Protein AF-A0A096MJ59-F1 (afdb_monomer_lite)

Sequence (95 aa):
MCAQHVADTSEVKWQKVLYERQPFPDNYVDQRFLEELRKNIYARKYQYWAVVFESSVVIQQLCSVCVFVVIWWYMDEGLLAPQWLFGTGLASSLV

Foldseek 3Di:
DDDPPPDDPPPQDDDPDDPDDDPDPPPDDDPCPVVPDDDCPPPDDDDPVVVCVVCVVVVVVVVVVVVVVVVVVCVVVVVDDVVVVVVVVVVVVVD

Structure (mmCIF, N/CA/C/O backbone):
data_AF-A0A096MJ59-F1
#
_entry.id   AF-A0A096MJ59-F1
#
loop_
_atom_site.group_PDB
_atom_site.id
_atom_site.type_symbol
_atom_site.label_atom_id
_atom_site.label_alt_id
_atom_site.label_comp_id
_atom_site.label_asym_id
_atom_site.label_entity_id
_atom_site.label_seq_id
_atom_site.pdbx_PDB_ins_code
_atom_site.Cartn_x
_atom_site.Cartn_y
_atom_site.Cartn_z
_atom_site.occupancy
_atom_site.B_iso_or_equiv
_atom_site.auth_seq_id
_atom_site.auth_comp_id
_atom_site.auth_asym_id
_atom_site.auth_atom_id
_atom_site.pdbx_PDB_model_num
ATOM 1 N N . MET A 1 1 ? -60.126 -8.776 47.249 1.00 41.78 1 MET A N 1
ATOM 2 C CA . MET A 1 1 ? -59.625 -9.402 48.490 1.00 41.78 1 MET A CA 1
ATOM 3 C C . MET A 1 1 ? -58.533 -10.374 48.093 1.00 41.78 1 MET A C 1
ATOM 5 O O . MET A 1 1 ? -58.830 -11.218 47.264 1.00 41.78 1 MET A O 1
ATOM 9 N N . CYS A 1 2 ? -57.303 -10.177 48.577 1.00 39.12 2 CYS A N 1
ATOM 10 C CA . CYS A 1 2 ? -56.386 -11.223 49.054 1.00 39.12 2 CYS A CA 1
ATOM 11 C C . CYS A 1 2 ? -54.990 -10.624 49.299 1.00 39.12 2 CYS A C 1
ATOM 13 O O . CYS A 1 2 ? -54.309 -10.212 48.369 1.00 39.12 2 CYS A O 1
ATOM 15 N N . ALA A 1 3 ? -54.638 -10.603 50.587 1.00 42.97 3 ALA A N 1
ATOM 16 C CA . ALA A 1 3 ? -53.302 -10.624 51.176 1.00 42.97 3 ALA A CA 1
ATOM 17 C C . ALA A 1 3 ? -52.287 -9.554 50.734 1.00 42.97 3 ALA A C 1
ATOM 19 O O . ALA A 1 3 ? -51.427 -9.779 49.889 1.00 42.97 3 ALA A O 1
ATOM 20 N N . GLN A 1 4 ? -52.295 -8.430 51.455 1.00 48.94 4 GLN A N 1
ATOM 21 C CA . GLN A 1 4 ? -51.066 -7.692 51.743 1.00 48.94 4 GLN A CA 1
ATOM 22 C C . GLN A 1 4 ? -50.211 -8.569 52.668 1.00 48.94 4 GLN A C 1
ATOM 24 O O . GLN A 1 4 ? -50.417 -8.591 53.880 1.00 48.94 4 GLN A O 1
ATOM 29 N N . HIS A 1 5 ? -49.297 -9.348 52.093 1.00 43.72 5 HIS A N 1
ATOM 30 C CA . HIS A 1 5 ? -48.249 -9.998 52.867 1.00 43.72 5 HIS A CA 1
ATOM 31 C C . HIS A 1 5 ? -47.144 -8.961 53.075 1.00 43.72 5 HIS A C 1
ATOM 33 O O . HIS A 1 5 ? -46.412 -8.623 52.147 1.00 43.72 5 HIS A O 1
ATOM 39 N N . VAL A 1 6 ? -47.069 -8.410 54.287 1.00 54.75 6 VAL A N 1
ATOM 40 C CA . VAL A 1 6 ? -45.916 -7.632 54.745 1.00 54.75 6 VAL A CA 1
ATOM 41 C C . VAL A 1 6 ? -44.764 -8.627 54.862 1.00 54.75 6 VAL A C 1
ATOM 43 O O . VAL A 1 6 ? -44.697 -9.403 55.812 1.00 54.75 6 VAL A O 1
ATOM 46 N N . ALA A 1 7 ? -43.935 -8.696 53.825 1.00 46.16 7 ALA A N 1
ATOM 47 C CA . ALA A 1 7 ? -42.676 -9.417 53.847 1.00 46.16 7 ALA A CA 1
ATOM 48 C C . ALA A 1 7 ? -41.580 -8.415 54.212 1.00 46.16 7 ALA A C 1
ATOM 50 O O . ALA A 1 7 ? -41.477 -7.355 53.597 1.00 46.16 7 ALA A O 1
ATOM 51 N N . ASP A 1 8 ? -40.846 -8.765 55.264 1.00 43.59 8 ASP A N 1
ATOM 52 C CA . ASP A 1 8 ? -39.556 -8.231 55.692 1.00 43.59 8 ASP A CA 1
ATOM 53 C C . ASP A 1 8 ? -38.842 -7.418 54.597 1.00 43.59 8 ASP A C 1
ATOM 55 O O . ASP A 1 8 ? -38.460 -7.963 53.558 1.00 43.59 8 ASP A O 1
ATOM 59 N N . THR A 1 9 ? -38.699 -6.104 54.800 1.00 46.50 9 THR A N 1
ATOM 60 C CA . THR A 1 9 ? -38.044 -5.196 53.848 1.00 46.50 9 THR A CA 1
ATOM 61 C C . THR A 1 9 ? -36.530 -5.385 53.895 1.00 46.50 9 THR A C 1
ATOM 63 O O . THR A 1 9 ? -35.776 -4.474 54.229 1.00 46.50 9 THR A O 1
ATOM 66 N N . SER A 1 10 ? -36.070 -6.578 53.534 1.00 58.59 10 SER A N 1
ATOM 67 C CA . SER A 1 10 ? -34.844 -6.670 52.757 1.00 58.59 10 SER A CA 1
ATOM 68 C C . SER A 1 10 ? -35.134 -5.938 51.446 1.00 58.59 10 SER A C 1
ATOM 70 O O . SER A 1 10 ? -36.117 -6.244 50.771 1.00 58.59 10 SER A O 1
ATOM 72 N N . GLU A 1 11 ? -34.383 -4.881 51.133 1.00 68.12 11 GLU A N 1
ATOM 73 C CA . GLU A 1 11 ? -34.550 -4.154 49.872 1.00 68.12 11 GLU A CA 1
ATOM 74 C C . GLU A 1 11 ? -34.480 -5.159 48.715 1.00 68.12 11 GLU A C 1
ATOM 76 O O . GLU A 1 11 ? -33.415 -5.702 48.412 1.00 68.12 11 GLU A O 1
ATOM 81 N N . VAL A 1 12 ? -35.625 -5.453 48.089 1.00 77.69 12 VAL A N 1
ATOM 82 C CA . VAL A 1 12 ? -35.677 -6.368 46.949 1.00 77.69 12 VAL A CA 1
ATOM 83 C C . VAL A 1 12 ? -34.936 -5.685 45.813 1.00 77.69 12 VAL A C 1
ATOM 85 O O . VAL A 1 12 ? -35.444 -4.758 45.190 1.00 77.69 12 VAL A O 1
ATOM 88 N N . LYS A 1 13 ? -33.696 -6.106 45.580 1.00 85.12 13 LYS A N 1
ATOM 89 C CA . LYS A 1 13 ? -32.853 -5.589 44.508 1.00 85.12 13 LYS A CA 1
ATOM 90 C C . LYS A 1 13 ? -33.202 -6.302 43.208 1.00 85.12 13 LYS A C 1
ATOM 92 O O . LYS A 1 13 ? -33.285 -7.527 43.186 1.00 85.12 13 LYS A O 1
ATOM 97 N N . TRP A 1 14 ? -33.362 -5.538 42.130 1.00 87.50 14 TRP A N 1
ATOM 98 C CA . TRP A 1 14 ? -33.534 -6.094 40.790 1.00 87.50 14 TRP A CA 1
ATOM 99 C C . TRP A 1 14 ? -32.366 -7.017 40.423 1.00 87.50 14 TRP A C 1
ATOM 101 O O . TRP A 1 14 ? -31.202 -6.705 40.699 1.00 87.50 14 TRP A O 1
ATOM 111 N N . GLN A 1 15 ? -32.685 -8.144 39.793 1.00 86.06 15 GLN A N 1
ATOM 112 C CA . GLN A 1 15 ? -31.723 -9.132 39.322 1.00 86.06 15 GLN A CA 1
ATOM 113 C C . GLN A 1 15 ? -31.907 -9.391 37.827 1.00 86.06 15 GLN A C 1
ATOM 115 O O . GLN A 1 15 ? -33.021 -9.505 37.318 1.00 86.06 15 GLN A O 1
ATOM 120 N N . LYS A 1 16 ? -30.792 -9.558 37.118 1.00 85.56 16 LYS A N 1
ATOM 121 C CA . LYS A 1 16 ? -30.762 -9.837 35.679 1.00 85.56 16 LYS A CA 1
ATOM 122 C C . LYS A 1 16 ? -31.016 -11.325 35.397 1.00 85.56 16 LYS A C 1
ATOM 124 O O . LYS A 1 16 ? -30.121 -12.042 34.958 1.00 85.56 16 LYS A O 1
ATOM 129 N N . VAL A 1 17 ? -32.227 -11.795 35.687 1.00 86.44 17 VAL A N 1
ATOM 130 C CA . VAL A 1 17 ? -32.682 -13.181 35.478 1.00 86.44 17 VAL A CA 1
ATOM 131 C C . VAL A 1 17 ? -33.866 -13.183 34.511 1.00 86.44 17 VAL A C 1
ATOM 133 O O . VAL A 1 17 ? -34.785 -12.386 34.656 1.00 86.44 17 VAL A O 1
ATOM 136 N N . LEU A 1 18 ? -33.849 -14.076 33.516 1.00 84.06 18 LEU A N 1
ATOM 137 C CA . LEU A 1 18 ? -34.796 -14.047 32.391 1.00 84.06 18 LEU A CA 1
ATOM 138 C C . LEU A 1 18 ? -36.231 -14.478 32.752 1.00 84.06 18 LEU A C 1
ATOM 140 O O . LEU A 1 18 ? -37.176 -13.986 32.148 1.00 84.06 18 LEU A O 1
ATOM 144 N N . TYR A 1 19 ? -36.405 -15.405 33.700 1.00 84.31 19 TYR A N 1
ATOM 145 C CA . TYR A 1 19 ? -37.703 -16.056 33.959 1.00 84.31 19 TYR A CA 1
ATOM 146 C C . TYR A 1 19 ? -38.228 -15.891 35.390 1.00 84.31 19 TYR A C 1
ATOM 148 O O . TYR A 1 19 ? -39.250 -16.476 35.748 1.00 84.31 19 TYR A O 1
ATOM 156 N N . GLU A 1 20 ? -37.541 -15.119 36.229 1.00 87.38 20 GLU A N 1
ATOM 157 C CA . GLU A 1 20 ? -37.934 -14.934 37.623 1.00 87.38 20 GLU A CA 1
ATOM 158 C C . GLU A 1 20 ? -38.916 -13.769 37.760 1.00 87.38 20 GLU A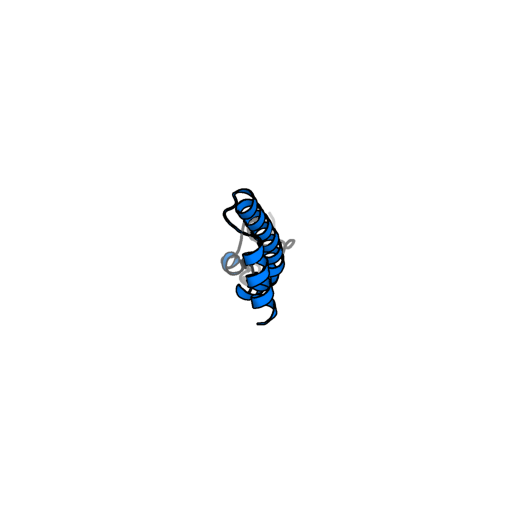 C 1
ATOM 160 O O . GLU A 1 20 ? -38.688 -12.677 37.240 1.00 87.38 20 GLU A O 1
ATOM 165 N N . ARG A 1 21 ? -40.028 -13.999 38.466 1.00 85.62 21 ARG A N 1
ATOM 166 C CA . ARG A 1 21 ? -41.010 -12.947 38.747 1.00 85.62 21 ARG A CA 1
ATOM 167 C C . ARG A 1 21 ? -40.463 -12.005 39.810 1.00 85.62 21 ARG A C 1
ATOM 169 O O . ARG A 1 21 ? -40.278 -12.410 40.952 1.00 85.62 21 ARG A O 1
ATOM 176 N N . GLN A 1 22 ? -40.282 -10.742 39.442 1.00 89.38 22 GLN A N 1
ATOM 177 C CA . GLN A 1 22 ? -39.769 -9.694 40.321 1.00 89.38 22 GLN A CA 1
ATOM 178 C C . GLN A 1 22 ? -40.753 -8.514 40.394 1.00 89.38 22 GLN A C 1
ATOM 180 O O . GLN A 1 22 ? -41.525 -8.308 39.456 1.00 89.38 22 GLN A O 1
ATOM 185 N N . PRO A 1 23 ? -40.745 -7.713 41.476 1.00 91.19 23 PRO A N 1
ATOM 186 C CA . PRO A 1 23 ? -41.650 -6.575 41.657 1.00 91.19 23 PRO A CA 1
ATOM 187 C C . PRO A 1 23 ? -41.209 -5.330 40.859 1.00 91.19 23 PRO A C 1
ATOM 189 O O . PRO A 1 23 ? -41.281 -4.210 41.358 1.00 91.19 23 PRO A O 1
ATOM 192 N N . PHE A 1 24 ? -40.736 -5.512 39.625 1.00 88.31 24 PHE A N 1
ATOM 193 C CA . PHE A 1 24 ? -40.288 -4.436 38.740 1.00 88.31 24 PHE A CA 1
ATOM 194 C C . PHE A 1 24 ? -41.089 -4.453 37.430 1.00 88.31 24 PHE A C 1
ATOM 196 O O . PHE A 1 24 ? -41.482 -5.530 36.977 1.00 88.31 24 PHE A O 1
ATOM 203 N N . PRO A 1 25 ? -41.353 -3.287 36.808 1.00 89.12 25 PRO A N 1
ATOM 204 C CA . PRO A 1 25 ? -41.933 -3.225 35.468 1.00 89.12 25 PRO A CA 1
ATOM 205 C C . PRO A 1 25 ? -41.089 -3.991 34.444 1.00 89.12 25 PRO A C 1
ATOM 207 O O . PRO A 1 25 ? -39.868 -4.019 34.554 1.00 89.12 25 PRO A O 1
ATOM 210 N N . ASP A 1 26 ? -41.725 -4.517 33.397 1.00 86.06 26 ASP A N 1
ATOM 211 C CA . ASP A 1 26 ? -41.056 -5.310 32.348 1.00 86.06 26 ASP A CA 1
ATOM 212 C C . ASP A 1 26 ? -39.927 -4.539 31.626 1.00 86.06 26 ASP A C 1
ATOM 214 O O . ASP A 1 26 ? -38.916 -5.103 31.226 1.00 86.06 26 ASP A O 1
ATOM 218 N N . ASN A 1 27 ? -40.057 -3.209 31.540 1.00 86.62 27 ASN A N 1
ATOM 219 C CA . ASN A 1 27 ? -39.063 -2.316 30.930 1.00 86.62 27 ASN A CA 1
ATOM 220 C C . ASN A 1 27 ? -38.028 -1.761 31.926 1.00 86.62 27 ASN A C 1
ATOM 222 O O . ASN A 1 27 ? -37.303 -0.820 31.600 1.00 86.62 27 ASN A O 1
ATOM 226 N N . TYR A 1 28 ? -37.996 -2.256 33.163 1.00 88.62 28 TYR A N 1
ATOM 227 C CA . TYR A 1 28 ? -37.048 -1.774 34.159 1.00 88.62 28 TYR A CA 1
ATOM 228 C C . TYR A 1 28 ? -35.650 -2.347 33.906 1.00 88.62 28 TYR A C 1
ATOM 230 O O . TYR A 1 28 ? -35.464 -3.558 33.797 1.00 88.62 28 TYR A O 1
ATOM 238 N N . VAL A 1 29 ? -34.660 -1.458 33.881 1.00 85.31 29 VAL A N 1
ATOM 239 C CA . VAL A 1 29 ? -33.233 -1.791 33.923 1.00 85.31 29 VAL A CA 1
ATOM 240 C C . VAL A 1 29 ? -32.588 -1.038 35.077 1.00 85.31 29 VAL A C 1
ATOM 242 O O . VAL A 1 29 ? -33.019 0.058 35.442 1.00 85.31 29 VAL A O 1
ATOM 245 N N . ASP A 1 30 ? -31.560 -1.630 35.669 1.00 89.12 30 ASP A N 1
ATOM 246 C CA . ASP A 1 30 ? -30.834 -1.017 36.767 1.00 89.12 30 ASP A CA 1
ATOM 247 C C . ASP A 1 30 ? -29.937 0.139 36.285 1.00 89.12 30 ASP A C 1
ATOM 249 O O . ASP A 1 30 ? -29.564 0.238 35.116 1.00 89.12 30 ASP A O 1
ATOM 253 N N . GLN A 1 31 ? -29.542 1.020 37.207 1.00 85.88 31 GLN A N 1
ATOM 254 C CA . GLN A 1 31 ? -28.686 2.170 36.885 1.00 85.88 31 GLN A CA 1
ATOM 255 C C . GLN A 1 31 ? -27.297 1.758 36.369 1.00 85.88 31 GLN A C 1
ATOM 257 O O . GLN A 1 31 ? -26.671 2.515 35.628 1.00 85.88 31 GLN A O 1
ATOM 262 N N . ARG A 1 32 ? -26.821 0.556 36.726 1.00 83.12 32 ARG A N 1
ATOM 263 C CA . ARG A 1 32 ? -25.507 0.046 36.319 1.00 83.12 32 ARG A CA 1
ATOM 264 C C . ARG A 1 32 ? -25.550 -0.662 34.971 1.00 83.12 32 ARG A C 1
ATOM 266 O O . ARG A 1 32 ? -24.491 -0.987 34.443 1.00 83.12 32 ARG A O 1
ATOM 273 N N . PHE A 1 33 ? -26.723 -0.824 34.356 1.00 85.75 33 PHE A N 1
ATOM 274 C CA . PHE A 1 33 ? -26.874 -1.411 33.023 1.00 85.75 33 PHE A CA 1
ATOM 275 C C . PHE A 1 33 ? -25.896 -0.807 32.004 1.00 85.75 33 PHE A C 1
ATOM 277 O O . PHE A 1 33 ? -25.239 -1.530 31.254 1.00 85.75 33 PHE A O 1
ATOM 284 N N . LEU A 1 34 ? -25.761 0.524 32.005 1.00 86.06 34 LEU A N 1
ATOM 285 C CA . LEU A 1 34 ? -24.841 1.226 31.109 1.00 86.06 34 LEU A CA 1
ATOM 286 C C . LEU A 1 34 ? -23.368 1.042 31.503 1.00 86.06 34 LEU A C 1
ATOM 288 O O . LEU A 1 34 ? -22.514 1.043 30.620 1.00 86.06 34 LEU A O 1
ATOM 292 N N . GLU A 1 35 ? -23.065 0.848 32.789 1.00 85.06 35 GLU A N 1
ATOM 293 C CA . GLU A 1 35 ? -21.715 0.515 33.272 1.00 85.06 35 GLU A CA 1
ATOM 294 C C . GLU A 1 35 ? -21.291 -0.887 32.806 1.00 85.06 35 GLU A C 1
ATOM 296 O O . GLU A 1 35 ? -20.121 -1.128 32.505 1.00 85.06 35 GLU A O 1
ATOM 301 N N . GLU A 1 36 ? -22.248 -1.812 32.699 1.00 83.00 36 GLU A N 1
ATOM 302 C CA . GLU A 1 36 ? -22.034 -3.173 32.202 1.00 83.00 36 GLU A CA 1
ATOM 303 C C . GLU A 1 36 ? -21.914 -3.257 30.672 1.00 83.00 36 GLU A C 1
ATOM 305 O O . GLU A 1 36 ? -21.539 -4.311 30.142 1.00 83.00 36 GLU A O 1
ATOM 310 N N . LEU A 1 37 ? -22.202 -2.177 29.932 1.00 85.12 37 LEU A N 1
ATOM 311 C CA . LEU A 1 37 ? -22.087 -2.168 28.475 1.00 85.12 37 LEU A CA 1
ATOM 312 C C . LEU A 1 37 ? -20.625 -2.251 28.043 1.00 85.12 37 LEU A C 1
ATOM 314 O O . LEU A 1 37 ? -19.918 -1.259 27.867 1.00 85.12 37 LEU A O 1
ATOM 318 N N . ARG A 1 38 ? -20.178 -3.469 27.766 1.00 82.88 38 ARG A N 1
ATOM 319 C CA . ARG A 1 38 ? -18.869 -3.705 27.173 1.00 82.88 38 ARG A CA 1
ATOM 320 C C . ARG A 1 38 ? -18.978 -3.700 25.650 1.00 82.88 38 ARG A C 1
ATOM 322 O O . ARG A 1 38 ? -19.503 -4.631 25.046 1.00 82.88 38 ARG A O 1
ATOM 329 N N . LYS A 1 39 ? -18.442 -2.661 25.009 1.00 79.88 39 LYS A N 1
ATOM 330 C CA . LYS A 1 39 ? -18.290 -2.614 23.548 1.00 79.88 39 LYS A CA 1
ATOM 331 C C . LYS A 1 39 ? -16.932 -3.177 23.150 1.00 79.88 39 LYS A C 1
ATOM 333 O O . LYS A 1 39 ? -15.918 -2.800 23.725 1.00 79.88 39 LYS A O 1
ATOM 338 N N . ASN A 1 40 ? -16.921 -4.033 22.130 1.00 75.00 40 ASN A N 1
ATOM 339 C CA . ASN A 1 40 ? -15.700 -4.459 21.445 1.00 75.00 40 ASN A CA 1
ATOM 340 C C . ASN A 1 40 ? -14.615 -5.047 22.380 1.00 75.00 40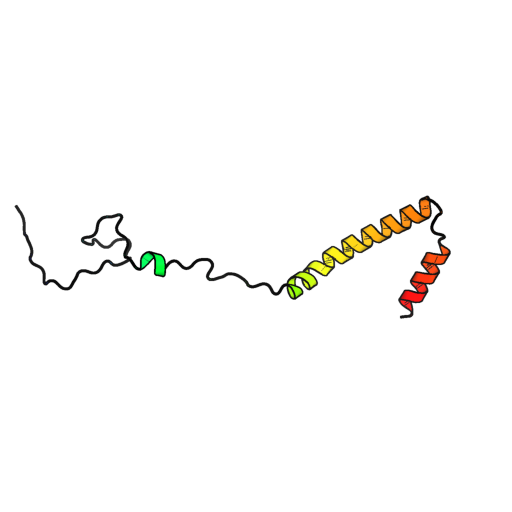 ASN A C 1
ATOM 342 O O . ASN A 1 40 ? -13.435 -4.726 22.263 1.00 75.00 40 ASN A O 1
ATOM 346 N N . ILE A 1 41 ? -15.018 -5.917 23.320 1.00 75.12 41 ILE A N 1
ATOM 347 C CA . ILE A 1 41 ? -14.101 -6.582 24.273 1.00 75.12 41 ILE A CA 1
ATOM 348 C C . ILE A 1 41 ? -12.966 -7.317 23.542 1.00 75.12 41 ILE A C 1
ATOM 350 O O . ILE A 1 41 ? -11.845 -7.381 24.036 1.00 75.12 41 ILE A O 1
ATOM 354 N N . TYR A 1 42 ? -13.255 -7.845 22.351 1.00 78.44 42 TYR A N 1
ATOM 355 C CA . TYR A 1 42 ? -12.343 -8.675 21.566 1.00 78.44 42 TYR A CA 1
ATOM 356 C C . TYR A 1 42 ? -11.726 -7.941 20.368 1.00 78.44 42 TYR A C 1
ATOM 358 O O . TYR A 1 42 ? -11.350 -8.582 19.385 1.00 78.44 42 TYR A O 1
ATOM 366 N N . ALA A 1 43 ? -11.606 -6.609 20.430 1.00 78.25 43 ALA A N 1
ATOM 367 C CA . ALA A 1 43 ? -10.937 -5.832 19.390 1.00 78.25 43 ALA A CA 1
ATOM 368 C C . ALA A 1 43 ? -9.502 -6.344 19.179 1.00 78.25 43 ALA A C 1
ATOM 370 O O . ALA A 1 43 ? -8.616 -6.134 20.013 1.00 78.25 43 ALA A O 1
ATOM 371 N N . ARG A 1 44 ? -9.252 -7.010 18.048 1.00 74.56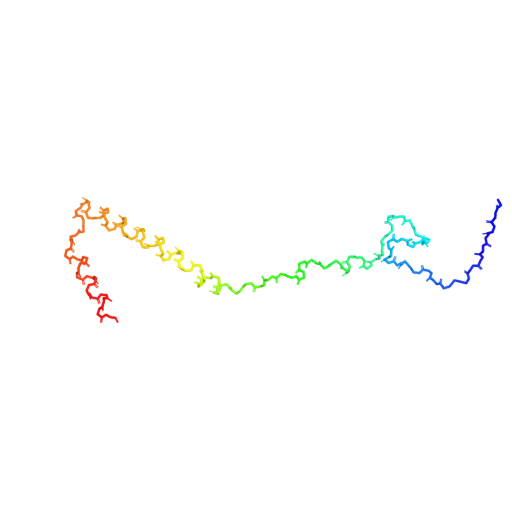 44 ARG A N 1
ATOM 372 C CA . ARG A 1 44 ? -7.901 -7.412 17.649 1.00 74.56 44 ARG A CA 1
ATOM 373 C C . ARG A 1 44 ? -7.100 -6.152 17.322 1.00 74.56 44 ARG A C 1
ATOM 375 O O . ARG A 1 44 ? -7.379 -5.467 16.341 1.00 74.56 44 ARG A O 1
ATOM 382 N N . LYS A 1 45 ? -6.094 -5.847 18.142 1.00 76.94 45 LYS A N 1
ATOM 383 C CA . LYS A 1 45 ? -5.112 -4.797 17.848 1.00 76.94 45 LYS A CA 1
ATOM 384 C C . LYS A 1 45 ? -4.092 -5.345 16.853 1.00 76.94 45 LYS A C 1
ATOM 386 O O . LYS A 1 45 ? -3.146 -6.021 17.251 1.00 76.94 45 LYS A O 1
ATOM 391 N N . TYR A 1 46 ? -4.291 -5.077 15.569 1.00 78.06 46 TYR A N 1
ATOM 392 C CA . TYR A 1 46 ? -3.288 -5.391 14.558 1.00 78.06 46 TYR A CA 1
ATOM 393 C C . TYR A 1 46 ? -2.107 -4.429 14.684 1.00 78.06 46 TYR A C 1
ATOM 395 O O . TYR A 1 46 ? -2.289 -3.217 14.795 1.00 78.06 46 TYR A O 1
ATOM 403 N N . GLN A 1 47 ? -0.891 -4.970 14.684 1.00 84.06 47 GLN A N 1
ATOM 404 C CA . GLN A 1 47 ? 0.308 -4.151 14.548 1.00 84.06 47 GLN A CA 1
ATOM 405 C C . GLN A 1 47 ? 0.405 -3.714 13.088 1.00 84.06 47 GLN A C 1
ATOM 407 O O . GLN A 1 47 ? 0.456 -4.567 12.205 1.00 84.06 47 GLN A O 1
ATOM 412 N N . TYR A 1 48 ? 0.423 -2.403 12.840 1.00 85.06 48 TYR A N 1
ATOM 413 C CA . TYR A 1 48 ? 0.441 -1.835 11.487 1.00 85.06 48 TYR A CA 1
ATOM 414 C C . TYR A 1 48 ? 1.523 -2.476 10.609 1.00 85.06 48 TYR A C 1
ATOM 416 O O . TYR A 1 48 ? 1.230 -2.984 9.532 1.00 85.06 48 TYR A O 1
ATOM 424 N N . TRP A 1 49 ? 2.751 -2.555 11.125 1.00 89.81 49 TRP A N 1
ATOM 425 C CA . TRP A 1 49 ? 3.884 -3.141 10.413 1.00 89.81 49 TRP A CA 1
ATOM 426 C C . TRP A 1 49 ? 3.673 -4.604 10.033 1.00 89.81 49 TRP A C 1
ATOM 428 O O . TRP A 1 49 ? 4.002 -4.978 8.915 1.00 89.81 49 TRP A O 1
ATOM 438 N N . ALA A 1 50 ? 3.073 -5.413 10.910 1.00 88.00 50 ALA A N 1
ATOM 439 C CA . ALA A 1 50 ? 2.783 -6.808 10.591 1.00 88.00 50 ALA A CA 1
ATOM 440 C C . ALA A 1 50 ? 1.832 -6.903 9.390 1.00 88.00 50 ALA A C 1
ATOM 442 O O . ALA A 1 50 ? 2.104 -7.630 8.447 1.00 88.00 50 ALA A O 1
ATOM 443 N N . VAL A 1 51 ? 0.773 -6.093 9.361 1.00 88.50 51 VAL A N 1
ATOM 444 C CA . VAL A 1 51 ? -0.175 -6.073 8.233 1.00 88.50 51 VAL A CA 1
ATOM 445 C C . VAL A 1 51 ? 0.493 -5.598 6.938 1.00 88.50 51 VAL A C 1
ATOM 447 O O . VAL A 1 51 ? 0.201 -6.122 5.863 1.00 88.50 51 VAL A O 1
ATOM 450 N N . VAL A 1 52 ? 1.412 -4.635 7.025 1.00 89.38 52 VAL A N 1
ATOM 451 C CA . VAL A 1 52 ? 2.187 -4.164 5.866 1.00 89.38 52 VAL A CA 1
ATOM 452 C C . VAL A 1 52 ? 3.080 -5.277 5.316 1.00 89.38 52 VAL A C 1
ATOM 454 O O . VAL A 1 52 ? 3.097 -5.496 4.107 1.00 89.38 52 VAL A O 1
ATOM 457 N N . PHE A 1 53 ? 3.773 -6.025 6.178 1.00 88.56 53 PHE A N 1
ATOM 458 C CA . PHE A 1 53 ? 4.599 -7.149 5.735 1.00 88.56 53 PHE A CA 1
ATOM 459 C C . PHE A 1 53 ? 3.759 -8.269 5.119 1.00 88.56 53 PHE A C 1
ATOM 461 O O . PHE A 1 53 ? 4.091 -8.741 4.036 1.00 88.56 53 PHE A O 1
ATOM 468 N N . GLU A 1 54 ? 2.634 -8.634 5.732 1.00 89.69 54 GLU A N 1
ATOM 469 C CA . GLU A 1 54 ? 1.741 -9.669 5.193 1.00 89.69 54 GLU A CA 1
ATOM 470 C C . GLU A 1 54 ? 1.121 -9.264 3.840 1.00 89.69 54 GLU A C 1
ATOM 472 O O . GLU A 1 54 ? 0.997 -10.081 2.930 1.00 89.69 54 GLU A O 1
ATOM 477 N N . SER A 1 55 ? 0.775 -7.985 3.656 1.00 92.38 55 SER A N 1
ATOM 478 C CA . SER A 1 55 ? 0.224 -7.484 2.383 1.00 92.38 55 SER A CA 1
ATOM 479 C C . SER A 1 55 ? 1.279 -7.239 1.296 1.00 92.38 55 SER A C 1
ATOM 481 O O . SER A 1 55 ? 0.927 -7.110 0.119 1.00 92.38 55 SER A O 1
ATOM 483 N N . SER A 1 56 ? 2.568 -7.232 1.651 1.00 93.00 56 SER A N 1
ATOM 484 C CA . SER A 1 56 ? 3.667 -6.931 0.724 1.00 93.00 56 SER A CA 1
ATOM 485 C C . SER A 1 56 ? 3.748 -7.893 -0.463 1.00 93.00 56 SER A C 1
ATOM 487 O O . SER A 1 56 ? 4.088 -7.467 -1.562 1.00 93.00 56 SER A O 1
ATOM 489 N N . VAL A 1 57 ? 3.364 -9.162 -0.289 1.00 93.19 57 VAL A N 1
ATOM 490 C CA . VAL A 1 57 ? 3.412 -10.173 -1.359 1.00 93.19 57 VAL A CA 1
ATOM 491 C C . VAL A 1 57 ? 2.499 -9.797 -2.524 1.00 93.19 57 VAL A C 1
ATOM 493 O O . VAL A 1 57 ? 2.898 -9.878 -3.684 1.00 93.19 57 VAL A O 1
ATOM 496 N N . VAL A 1 58 ? 1.283 -9.337 -2.226 1.00 94.31 58 VAL A N 1
ATOM 497 C CA . VAL A 1 58 ? 0.317 -8.915 -3.252 1.00 94.31 58 VAL A CA 1
ATOM 498 C C . VAL A 1 58 ? 0.802 -7.643 -3.945 1.00 94.31 58 VAL A C 1
ATOM 500 O O . VAL A 1 58 ? 0.731 -7.535 -5.169 1.00 94.31 58 VAL A O 1
ATOM 503 N N . ILE A 1 59 ? 1.351 -6.704 -3.169 1.00 95.31 59 ILE A N 1
ATOM 504 C CA . ILE A 1 59 ? 1.909 -5.452 -3.690 1.00 95.31 59 ILE A CA 1
ATOM 505 C C . ILE A 1 59 ? 3.093 -5.740 -4.618 1.00 95.31 59 ILE A C 1
ATOM 507 O O . ILE A 1 59 ? 3.165 -5.162 -5.695 1.00 95.31 59 ILE A O 1
ATOM 511 N N . GLN A 1 60 ? 3.978 -6.673 -4.262 1.00 95.50 60 GLN A N 1
ATOM 512 C CA . GLN A 1 60 ? 5.128 -7.049 -5.083 1.00 95.50 60 GLN A CA 1
ATOM 513 C C . GLN A 1 60 ? 4.701 -7.602 -6.447 1.00 95.50 60 GLN A C 1
ATOM 515 O O . GLN A 1 60 ? 5.280 -7.232 -7.469 1.00 95.50 60 GLN A O 1
ATOM 520 N N . GLN A 1 61 ? 3.674 -8.457 -6.478 1.00 96.00 61 GLN A N 1
ATOM 521 C CA . GLN A 1 61 ? 3.142 -9.005 -7.729 1.00 96.00 61 GLN A CA 1
ATOM 522 C C . GLN A 1 61 ? 2.533 -7.906 -8.605 1.00 96.00 61 GLN A C 1
ATOM 524 O O . GLN A 1 61 ? 2.8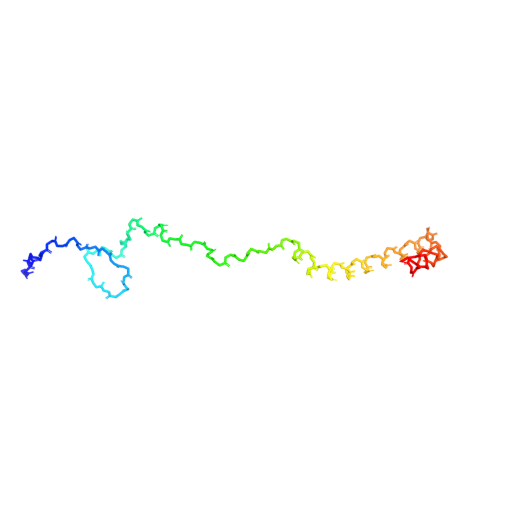28 -7.826 -9.796 1.00 96.00 61 GLN A O 1
ATOM 529 N N . LEU A 1 62 ? 1.747 -7.005 -8.009 1.00 97.06 62 LEU A N 1
ATOM 530 C CA . LEU A 1 62 ? 1.178 -5.864 -8.724 1.00 97.06 62 LEU A CA 1
ATOM 531 C C . LEU A 1 62 ? 2.274 -4.941 -9.278 1.00 97.06 62 LEU A C 1
ATOM 533 O O . LEU A 1 62 ? 2.241 -4.580 -10.452 1.00 97.06 62 LEU A O 1
ATOM 537 N N . CYS A 1 63 ? 3.274 -4.608 -8.459 1.00 96.44 63 CYS A N 1
ATOM 538 C CA . CYS A 1 63 ? 4.424 -3.809 -8.868 1.00 96.44 63 CYS A CA 1
ATOM 539 C C . CYS A 1 63 ? 5.188 -4.466 -10.022 1.00 96.44 63 CYS A C 1
ATOM 541 O O . CYS A 1 63 ? 5.556 -3.772 -10.965 1.00 96.44 63 CYS A O 1
ATOM 543 N N . SER A 1 64 ? 5.389 -5.787 -9.991 1.00 96.00 64 SER A N 1
ATOM 544 C CA . SER A 1 64 ? 6.058 -6.516 -11.074 1.00 96.00 64 SER A CA 1
ATOM 545 C C . SER A 1 64 ? 5.308 -6.388 -12.404 1.00 96.00 64 SER A C 1
ATOM 547 O O . SER A 1 64 ? 5.930 -6.078 -13.421 1.00 96.00 64 SER A O 1
ATOM 549 N N . VAL A 1 65 ? 3.978 -6.536 -12.392 1.00 97.62 65 VAL A N 1
ATOM 550 C CA . VAL A 1 65 ? 3.140 -6.350 -13.589 1.00 97.62 65 VAL A CA 1
ATOM 551 C C . VAL A 1 65 ? 3.219 -4.909 -14.094 1.00 97.62 65 VAL A C 1
ATOM 553 O O . VAL A 1 65 ? 3.433 -4.688 -15.284 1.00 97.62 65 VAL A O 1
ATOM 556 N N . CYS A 1 66 ? 3.105 -3.922 -13.202 1.00 97.62 66 CYS A N 1
ATOM 557 C CA . CYS A 1 66 ? 3.202 -2.509 -13.571 1.00 97.62 66 CYS A CA 1
ATOM 558 C C . CYS A 1 66 ? 4.561 -2.170 -14.195 1.00 97.62 66 CYS A C 1
ATOM 560 O O . CYS A 1 66 ? 4.608 -1.532 -15.242 1.00 97.62 66 CYS A O 1
ATOM 562 N N . VAL A 1 67 ? 5.663 -2.623 -13.589 1.00 95.44 67 VAL A N 1
ATOM 563 C CA . VAL A 1 67 ? 7.021 -2.398 -14.107 1.00 95.44 67 VAL A CA 1
ATOM 564 C C . VAL A 1 67 ? 7.183 -3.020 -15.490 1.00 95.44 67 VAL A C 1
ATOM 566 O O . VAL A 1 67 ? 7.721 -2.368 -16.380 1.00 95.44 67 VAL A O 1
ATOM 569 N N . PHE A 1 68 ? 6.675 -4.235 -15.706 1.00 95.00 68 PHE A N 1
ATOM 570 C CA . PHE A 1 68 ? 6.708 -4.871 -17.023 1.00 95.00 68 PHE A CA 1
ATOM 571 C C . PHE A 1 68 ? 5.967 -4.043 -18.085 1.00 95.00 68 PHE A C 1
ATOM 573 O O . PHE A 1 68 ? 6.525 -3.773 -19.147 1.00 95.00 68 PHE A O 1
ATOM 580 N N . VAL A 1 69 ? 4.743 -3.594 -17.786 1.00 97.00 69 VAL A N 1
ATOM 581 C CA . VAL A 1 69 ? 3.935 -2.774 -18.707 1.00 97.00 69 VAL A CA 1
ATOM 582 C C . VAL A 1 69 ? 4.618 -1.442 -19.016 1.00 97.00 69 VAL A C 1
ATOM 584 O O . VAL A 1 69 ? 4.650 -1.023 -20.170 1.00 97.00 69 VAL A O 1
ATOM 587 N N . VAL A 1 70 ? 5.200 -0.791 -18.006 1.00 95.50 70 VAL A N 1
ATOM 588 C CA . VAL A 1 70 ? 5.945 0.460 -18.187 1.00 95.50 70 VAL A CA 1
ATOM 589 C C . VAL A 1 70 ? 7.162 0.231 -19.080 1.00 95.50 70 VAL A C 1
ATOM 591 O O . VAL A 1 70 ? 7.321 0.935 -20.070 1.00 95.50 70 VAL A O 1
ATOM 594 N N . ILE A 1 71 ? 7.994 -0.775 -18.796 1.00 94.19 71 ILE A N 1
ATOM 595 C CA . ILE A 1 71 ? 9.170 -1.085 -19.624 1.00 94.19 71 ILE A CA 1
ATOM 596 C C . ILE A 1 71 ? 8.761 -1.337 -21.078 1.00 94.19 71 ILE A C 1
ATOM 598 O O . ILE A 1 71 ? 9.383 -0.791 -21.987 1.00 94.19 71 ILE A O 1
ATOM 602 N N . TRP A 1 72 ? 7.698 -2.117 -21.293 1.00 93.56 72 TRP A N 1
ATOM 603 C CA . TRP A 1 72 ? 7.158 -2.374 -22.625 1.00 93.56 72 TRP A CA 1
ATOM 604 C C . TRP A 1 72 ? 6.764 -1.081 -23.344 1.00 93.56 72 TRP A C 1
ATOM 606 O O . TRP A 1 72 ? 7.203 -0.850 -24.466 1.00 93.56 72 TRP A O 1
ATOM 616 N N . TRP A 1 73 ? 5.977 -0.222 -22.691 1.00 96.25 73 TRP A N 1
ATOM 617 C CA . TRP A 1 73 ? 5.530 1.052 -23.260 1.00 96.25 73 TRP A CA 1
ATOM 618 C C . TRP A 1 73 ? 6.712 1.933 -23.678 1.00 96.25 73 TRP A C 1
ATOM 620 O O . TRP A 1 73 ? 6.758 2.452 -24.789 1.00 96.25 73 TRP A O 1
ATOM 630 N N . TYR A 1 74 ? 7.707 2.074 -22.802 1.00 93.75 74 TYR A N 1
ATOM 631 C CA . TYR A 1 74 ? 8.896 2.880 -23.077 1.00 93.75 74 TYR A CA 1
ATOM 632 C C . TYR A 1 74 ? 9.755 2.319 -24.221 1.00 93.75 74 TYR A C 1
ATOM 634 O O . TYR A 1 74 ? 10.425 3.083 -24.921 1.00 93.75 74 TYR A O 1
ATOM 642 N N . MET A 1 75 ? 9.755 0.997 -24.409 1.00 92.75 75 MET A N 1
ATOM 643 C CA . MET A 1 75 ? 10.399 0.361 -25.557 1.00 92.75 75 MET A CA 1
ATOM 644 C C . MET A 1 75 ? 9.619 0.588 -26.857 1.00 92.75 75 MET A C 1
ATOM 646 O O . MET A 1 75 ? 10.247 0.812 -27.889 1.00 92.75 75 MET A O 1
ATOM 650 N N . ASP A 1 76 ? 8.284 0.561 -26.812 1.00 93.81 76 ASP A N 1
ATOM 651 C CA . ASP A 1 76 ? 7.412 0.801 -27.972 1.00 93.81 76 ASP A CA 1
ATOM 652 C C . ASP A 1 76 ? 7.564 2.231 -28.516 1.00 93.81 76 ASP A C 1
ATOM 654 O O . ASP A 1 76 ? 7.713 2.434 -29.719 1.00 93.81 76 ASP A O 1
ATOM 658 N N . GLU A 1 77 ? 7.670 3.223 -27.626 1.00 93.81 77 GLU A N 1
ATOM 659 C CA . GLU A 1 77 ? 7.954 4.615 -28.007 1.00 93.81 77 GLU A CA 1
ATOM 660 C C . GLU A 1 77 ? 9.413 4.853 -28.451 1.00 93.81 77 GLU A C 1
ATOM 662 O O . GLU A 1 77 ? 9.773 5.961 -28.854 1.00 93.81 77 GLU A O 1
ATOM 667 N N . GLY A 1 78 ? 10.286 3.842 -28.363 1.00 89.88 78 GLY A N 1
ATOM 668 C CA . GLY A 1 78 ? 11.705 3.951 -28.716 1.00 89.88 78 GLY A CA 1
ATOM 669 C C . GLY A 1 78 ? 12.538 4.809 -27.755 1.00 89.88 78 GLY A C 1
ATOM 670 O O . GLY A 1 78 ? 13.702 5.097 -28.037 1.00 89.88 78 GLY A O 1
ATOM 671 N N . LEU A 1 79 ? 11.972 5.206 -26.611 1.00 88.75 79 LEU A N 1
ATOM 672 C CA . LEU A 1 79 ? 12.646 6.006 -25.582 1.00 88.75 79 LEU A CA 1
ATOM 673 C C . LEU A 1 79 ? 13.645 5.185 -24.760 1.00 88.75 79 LEU A C 1
ATOM 675 O O . LEU A 1 79 ? 14.550 5.745 -24.138 1.00 88.75 79 LEU A O 1
ATOM 679 N N . LEU A 1 80 ? 13.487 3.861 -24.745 1.00 88.75 80 LEU A N 1
ATOM 680 C CA . LEU A 1 80 ? 14.290 2.962 -23.933 1.00 88.75 80 LEU A CA 1
ATOM 681 C C . LEU A 1 80 ? 14.929 1.875 -24.794 1.00 88.75 80 LEU A C 1
ATOM 683 O O . LEU A 1 80 ? 14.264 0.976 -25.306 1.00 88.75 80 LEU A O 1
ATOM 687 N N . ALA A 1 81 ? 16.251 1.955 -24.943 1.00 89.81 81 ALA A N 1
ATOM 688 C CA . ALA A 1 81 ? 16.990 0.977 -25.725 1.00 89.81 81 ALA A CA 1
ATOM 689 C C . ALA A 1 81 ? 17.255 -0.309 -24.908 1.00 89.81 81 ALA A C 1
ATOM 691 O O . A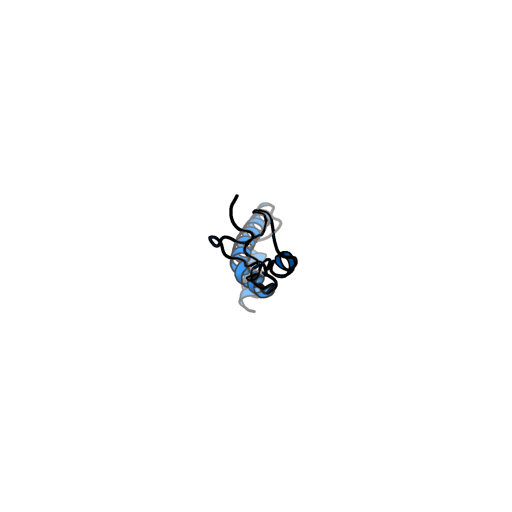LA A 1 81 ? 17.655 -0.212 -23.741 1.00 89.81 81 ALA A O 1
ATOM 692 N N . PRO A 1 82 ? 17.114 -1.509 -25.506 1.00 87.56 82 PRO A N 1
ATOM 693 C CA . PRO A 1 82 ? 17.209 -2.783 -24.786 1.00 87.56 82 PRO A CA 1
ATOM 694 C C . PRO A 1 82 ? 18.522 -2.984 -24.019 1.00 87.56 82 PRO A C 1
ATOM 696 O O . PRO A 1 82 ? 18.524 -3.588 -22.949 1.00 87.56 82 PRO A O 1
ATOM 699 N N . GLN A 1 83 ? 19.644 -2.447 -24.514 1.00 90.38 83 GLN A N 1
ATOM 700 C CA . GLN A 1 83 ? 20.943 -2.573 -23.845 1.00 90.38 83 GLN A CA 1
ATOM 701 C C . GLN A 1 83 ? 20.972 -1.968 -22.434 1.00 90.38 83 GLN A C 1
ATOM 703 O O . GLN A 1 83 ? 21.690 -2.473 -21.571 1.00 90.38 83 GLN A O 1
ATOM 708 N N . TRP A 1 84 ? 20.179 -0.923 -22.176 1.00 90.25 84 TRP A N 1
ATOM 709 C CA . TRP A 1 84 ? 20.117 -0.299 -20.856 1.00 90.25 84 TRP A CA 1
ATOM 710 C C . TRP A 1 84 ? 19.414 -1.198 -19.839 1.00 90.25 84 TRP A C 1
ATOM 712 O O . TRP A 1 84 ? 19.850 -1.242 -18.693 1.00 90.25 84 TRP A O 1
ATOM 722 N N . LEU A 1 85 ? 18.404 -1.970 -20.257 1.00 89.19 85 LEU A N 1
ATOM 723 C CA . LEU A 1 85 ? 17.745 -2.966 -19.401 1.00 89.19 85 LEU A CA 1
ATOM 724 C C . LEU A 1 85 ? 18.697 -4.094 -19.012 1.00 89.19 85 LEU A C 1
ATOM 726 O O . LEU A 1 85 ? 18.755 -4.486 -17.850 1.00 89.19 85 LEU A O 1
ATOM 730 N N . PHE A 1 86 ? 19.465 -4.606 -19.976 1.00 90.50 86 PHE A N 1
ATOM 731 C CA . PHE A 1 86 ? 20.446 -5.651 -19.693 1.00 90.50 86 PHE A CA 1
ATOM 732 C C . PHE A 1 86 ? 21.558 -5.139 -18.774 1.00 90.50 86 PHE A C 1
ATOM 734 O O . PHE A 1 86 ? 21.935 -5.832 -17.833 1.00 90.50 86 PHE A O 1
ATOM 741 N N . GLY A 1 87 ? 22.046 -3.914 -18.996 1.00 90.38 87 GLY A N 1
ATOM 742 C CA . GLY A 1 87 ? 23.073 -3.304 -18.153 1.00 90.38 87 GLY A CA 1
ATOM 743 C C . GLY A 1 87 ? 22.622 -3.112 -16.702 1.00 90.38 87 GLY A C 1
ATOM 744 O O . GLY A 1 87 ? 23.336 -3.511 -15.783 1.00 90.38 87 GLY A O 1
ATOM 745 N N . THR A 1 88 ? 21.428 -2.553 -16.482 1.00 90.00 88 THR A N 1
ATOM 746 C CA . THR A 1 88 ? 20.888 -2.356 -15.126 1.00 90.00 88 THR A CA 1
ATOM 747 C C . THR A 1 88 ? 20.525 -3.676 -14.455 1.00 90.00 88 THR A C 1
ATOM 749 O O . THR A 1 88 ? 20.823 -3.851 -13.276 1.00 90.00 88 THR A O 1
ATOM 752 N N . GLY A 1 89 ? 19.957 -4.632 -15.198 1.00 90.00 89 GLY A N 1
ATOM 753 C CA . GLY A 1 89 ? 19.645 -5.969 -14.697 1.00 90.00 89 GLY A CA 1
ATOM 754 C C . GLY A 1 89 ? 20.893 -6.715 -14.219 1.00 90.00 89 GLY A C 1
ATOM 755 O O . GLY A 1 89 ? 20.927 -7.199 -13.088 1.00 90.00 89 GLY A O 1
ATOM 756 N N . LEU A 1 90 ? 21.955 -6.732 -15.030 1.00 91.19 90 LEU A N 1
ATOM 757 C CA . LEU A 1 90 ? 23.230 -7.351 -14.659 1.00 91.19 90 LEU A CA 1
ATOM 758 C C . LEU A 1 90 ? 23.873 -6.663 -13.451 1.00 91.19 90 LEU A C 1
ATOM 760 O O . LEU A 1 90 ? 24.326 -7.349 -12.540 1.00 91.19 90 LEU A O 1
ATOM 764 N N . ALA A 1 91 ? 23.867 -5.328 -13.407 1.00 91.31 91 ALA A N 1
ATOM 765 C CA . ALA A 1 91 ? 24.378 -4.585 -12.258 1.00 91.31 91 ALA A CA 1
ATOM 766 C C . ALA A 1 91 ? 23.587 -4.894 -10.976 1.00 91.31 91 ALA A C 1
ATOM 768 O O . ALA A 1 91 ? 24.189 -5.107 -9.929 1.00 91.31 91 ALA A O 1
ATOM 769 N N . SER A 1 92 ? 22.255 -4.979 -11.060 1.00 88.19 92 SER A N 1
ATOM 770 C CA . SER A 1 92 ? 21.398 -5.296 -9.911 1.00 88.19 92 SER A CA 1
ATOM 771 C C . SER A 1 92 ? 21.572 -6.722 -9.390 1.00 88.19 92 SER A C 1
ATOM 773 O O . SER A 1 92 ? 21.395 -6.949 -8.204 1.00 88.19 92 SER A O 1
ATOM 775 N N . SER A 1 93 ? 21.940 -7.674 -10.255 1.00 88.06 93 SER A N 1
ATOM 776 C CA . SER A 1 93 ? 22.177 -9.070 -9.866 1.00 88.06 93 SER A CA 1
ATOM 777 C C . SER A 1 9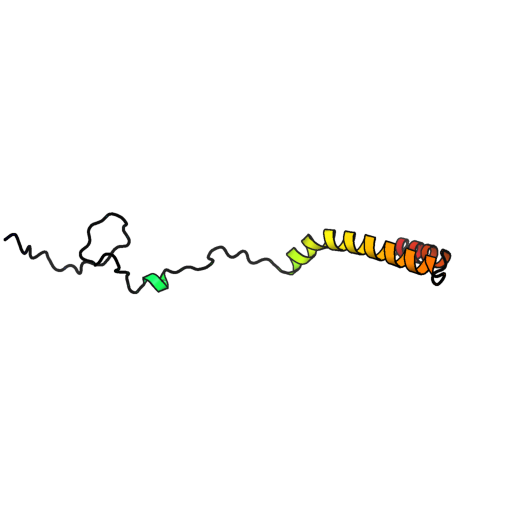3 ? 23.560 -9.305 -9.249 1.00 88.06 93 SER A C 1
ATOM 779 O O . SER A 1 93 ? 23.802 -10.385 -8.710 1.00 88.06 93 SER A O 1
ATOM 781 N N . LEU A 1 94 ? 24.484 -8.353 -9.401 1.00 88.06 94 LEU A N 1
ATOM 782 C CA . LEU A 1 94 ? 25.845 -8.420 -8.861 1.00 88.06 94 LEU A CA 1
ATOM 783 C C . LEU A 1 94 ? 25.968 -7.790 -7.465 1.00 88.06 94 LEU A C 1
ATOM 785 O O . LEU A 1 94 ? 27.002 -7.966 -6.822 1.00 88.06 94 LEU A O 1
ATOM 789 N N . VAL A 1 95 ? 24.945 -7.053 -7.028 1.00 72.38 95 VAL A N 1
ATOM 790 C CA . VAL A 1 95 ? 24.824 -6.435 -5.699 1.00 72.38 95 VAL A CA 1
ATOM 791 C C . VAL A 1 95 ? 23.982 -7.333 -4.804 1.00 72.38 95 VAL A C 1
ATOM 793 O O . VAL A 1 95 ? 24.400 -7.537 -3.644 1.00 72.38 95 VAL A O 1
#

pLDDT: mean 83.73, std 14.12, range [39.12, 97.62]

Radius of gyration: 36.01 Å; chains: 1; bounding box: 86×22×84 Å

Secondary structure (DSSP, 8-state):
-----------------SS---SS-TT---TTTTTT----TT-----HHHHHHHHHHHHHHHHHHHHHHHHHHHHHTT-S-HHHHHHHHHHHHH-